Protein AF-W6TM10-F1 (afdb_monomer_lite)

Secondary structure (DSSP, 8-state):
-HHHHHHHTTT------TTSS--BTTBGGGGPPPGGGGGGGGT-SEE--EEEE--SEEPPTTS-GGG-EE---PPEEEE---EEHHHHHHHHHHHHHHTT----HHHHHHHHHHHHHHHHHHHHHHHHHHHHHH-

Foldseek 3Di:
DVVVLVCQVVPDDDDDDQLVADDDPPCCSSLFGFLCVVVVLVRDFKDKDKAKDKDQWAQDPVNDSVPTDGDDADIFIDMDPIDGSVVVLVVLVVVCVVVVHDDDSSNSSNSVRVVVSVVNVVRNVVSVVVRVVVD

Structure (mmCIF, N/CA/C/O backbone):
data_AF-W6TM10-F1
#
_entry.id   AF-W6TM10-F1
#
loop_
_atom_site.group_PDB
_atom_site.id
_atom_site.type_symbol
_atom_site.label_atom_id
_atom_site.label_alt_id
_atom_site.label_comp_id
_atom_site.label_asym_id
_atom_site.label_entity_id
_atom_site.label_seq_id
_atom_site.pdbx_PDB_ins_code
_atom_site.Cartn_x
_atom_site.Cartn_y
_atom_site.Cartn_z
_atom_site.occupancy
_atom_site.B_iso_or_equiv
_atom_site.auth_seq_id
_atom_site.auth_comp_id
_atom_site.auth_asym_id
_atom_site.auth_atom_id
_atom_site.pdbx_PDB_model_num
ATOM 1 N N . MET A 1 1 ? -12.915 13.653 -2.134 1.00 70.06 1 MET A N 1
ATOM 2 C CA . MET A 1 1 ? -13.697 12.578 -1.478 1.00 70.06 1 MET A CA 1
ATOM 3 C C . MET A 1 1 ? -15.083 12.359 -2.083 1.00 70.06 1 MET A C 1
ATOM 5 O O . MET A 1 1 ? -15.394 11.201 -2.300 1.00 70.06 1 MET A O 1
ATOM 9 N N . ARG A 1 2 ? -15.899 13.386 -2.397 1.00 82.38 2 ARG A N 1
ATOM 10 C CA . ARG A 1 2 ? -17.283 13.189 -2.902 1.00 82.38 2 ARG A CA 1
ATOM 11 C C . ARG A 1 2 ? -17.388 12.198 -4.069 1.00 82.38 2 ARG A C 1
ATOM 13 O O . ARG A 1 2 ? -18.046 11.185 -3.927 1.00 82.38 2 ARG A O 1
ATOM 20 N N . TYR A 1 3 ? -16.625 12.412 -5.142 1.00 86.19 3 TYR A N 1
ATOM 21 C CA . TYR A 1 3 ? -16.648 11.513 -6.304 1.00 86.19 3 TYR A CA 1
ATOM 22 C C . TYR A 1 3 ? -16.250 10.062 -5.971 1.00 86.19 3 TYR A C 1
ATOM 24 O O . TYR A 1 3 ? -16.845 9.119 -6.478 1.00 86.19 3 TYR A O 1
ATOM 32 N N . VAL A 1 4 ? -15.270 9.873 -5.079 1.00 88.12 4 VAL A N 1
ATOM 33 C CA . VAL A 1 4 ? -14.852 8.542 -4.605 1.00 88.12 4 VAL A CA 1
ATOM 34 C C . VAL A 1 4 ? -15.983 7.877 -3.812 1.00 88.12 4 VAL A C 1
ATOM 36 O O . VAL A 1 4 ? -16.272 6.703 -4.023 1.00 88.12 4 VAL A O 1
ATOM 39 N N . ALA A 1 5 ? -16.653 8.63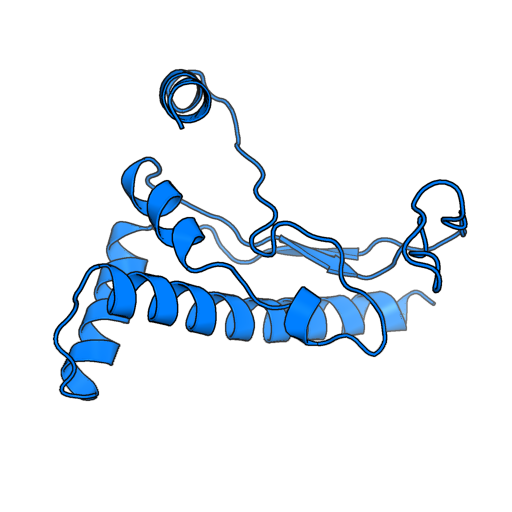4 -2.940 1.00 84.69 5 ALA A N 1
ATOM 40 C CA . ALA A 1 5 ? -17.796 8.152 -2.171 1.00 84.69 5 ALA A CA 1
ATOM 41 C C . ALA A 1 5 ? -18.997 7.811 -3.068 1.00 84.69 5 ALA A C 1
ATOM 43 O O . ALA A 1 5 ? -19.650 6.802 -2.827 1.00 84.69 5 ALA A O 1
ATOM 44 N N . ASP A 1 6 ? -19.242 8.588 -4.124 1.00 86.19 6 ASP A N 1
ATOM 45 C CA . ASP A 1 6 ? -20.304 8.317 -5.100 1.00 86.19 6 ASP A CA 1
ATOM 46 C C . ASP A 1 6 ? -20.022 7.013 -5.869 1.00 86.19 6 ASP A C 1
ATOM 48 O O . ASP A 1 6 ? -20.918 6.204 -6.116 1.00 86.19 6 ASP A O 1
A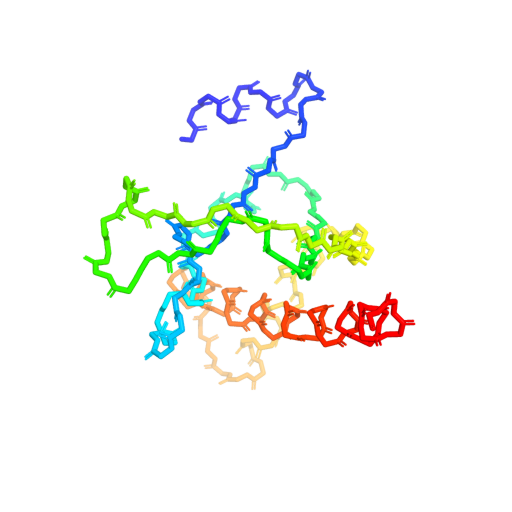TOM 52 N N . LYS A 1 7 ? -18.753 6.772 -6.224 1.00 87.25 7 LYS A N 1
ATOM 53 C CA . LYS A 1 7 ? -18.345 5.606 -7.019 1.00 87.25 7 LYS A CA 1
ATOM 54 C C . LYS A 1 7 ? -18.229 4.307 -6.233 1.00 87.25 7 LYS A C 1
ATOM 56 O O . LYS A 1 7 ? -18.355 3.247 -6.847 1.00 87.25 7 LYS A O 1
ATOM 61 N N . LYS A 1 8 ? -18.065 4.361 -4.908 1.00 81.88 8 LYS A N 1
ATOM 62 C CA . LYS A 1 8 ? -17.881 3.159 -4.076 1.00 81.88 8 LYS A CA 1
ATOM 63 C C . LYS A 1 8 ? -19.026 2.143 -4.218 1.00 81.88 8 LYS A C 1
ATOM 65 O O . LYS A 1 8 ? -18.783 0.946 -4.234 1.00 81.88 8 LYS A O 1
ATOM 70 N N . ASN A 1 9 ? -20.260 2.622 -4.397 1.00 82.38 9 ASN A N 1
ATOM 71 C CA . ASN A 1 9 ? -21.454 1.777 -4.527 1.00 82.38 9 ASN A CA 1
ATOM 72 C C . ASN A 1 9 ? -21.769 1.394 -5.985 1.00 82.38 9 ASN A C 1
ATOM 74 O O . ASN A 1 9 ? -22.785 0.764 -6.252 1.00 82.38 9 ASN A O 1
ATOM 78 N N . SER A 1 10 ? -20.929 1.802 -6.940 1.00 87.06 10 SER A N 1
ATOM 79 C CA . SER A 1 10 ? -21.136 1.578 -8.378 1.00 87.06 10 SER A CA 1
ATOM 80 C C . SER A 1 10 ? -20.243 0.461 -8.941 1.00 87.06 10 SER A C 1
ATOM 82 O O . SER A 1 10 ? -20.034 0.405 -10.149 1.00 87.06 10 SER A O 1
ATOM 84 N N . GLY A 1 11 ? -19.666 -0.388 -8.080 1.00 83.25 11 GLY A N 1
ATOM 85 C CA . GLY A 1 11 ? -18.801 -1.508 -8.480 1.00 83.25 11 GLY A CA 1
ATOM 86 C C . GLY A 1 11 ? -17.373 -1.122 -8.886 1.00 83.25 11 GLY A C 1
ATOM 87 O O . GLY A 1 11 ? -16.655 -1.946 -9.444 1.00 83.25 11 GLY A O 1
ATOM 88 N N . TYR A 1 12 ? -16.945 0.117 -8.628 1.00 88.38 12 TYR A N 1
ATOM 89 C CA . TYR A 1 12 ? -15.590 0.565 -8.953 1.00 88.38 12 TYR A CA 1
ATOM 90 C C . TYR A 1 12 ? -14.585 0.155 -7.877 1.00 88.38 12 TYR A C 1
ATOM 92 O O . TYR A 1 12 ? -14.813 0.364 -6.686 1.00 88.38 12 TYR A O 1
ATOM 100 N N . ILE A 1 13 ? -13.421 -0.315 -8.324 1.00 88.81 13 ILE A N 1
ATOM 101 C CA . ILE A 1 13 ? -12.222 -0.451 -7.495 1.00 88.81 13 ILE A CA 1
ATOM 102 C C . ILE A 1 13 ? -11.481 0.887 -7.511 1.00 88.81 13 ILE A C 1
ATOM 104 O O . ILE A 1 13 ? -11.273 1.477 -8.573 1.00 88.81 13 ILE A O 1
ATOM 108 N N . ILE A 1 14 ? -11.079 1.370 -6.336 1.00 91.75 14 ILE A N 1
ATOM 109 C CA . ILE A 1 14 ? -10.340 2.625 -6.196 1.00 91.75 14 ILE A CA 1
ATOM 110 C C . ILE A 1 14 ? -8.884 2.320 -5.858 1.00 91.75 14 ILE A C 1
ATOM 112 O O . ILE A 1 14 ? -8.581 1.804 -4.786 1.00 91.75 14 ILE A O 1
ATOM 116 N N . LEU A 1 15 ? -7.987 2.669 -6.782 1.00 93.00 15 LEU A N 1
ATOM 117 C CA . LEU A 1 15 ? -6.542 2.599 -6.583 1.00 93.00 15 LEU A CA 1
ATOM 118 C C . LEU A 1 15 ? -6.042 3.882 -5.914 1.00 93.00 15 LEU A C 1
ATOM 120 O O . LEU A 1 15 ? -6.388 4.987 -6.333 1.00 93.00 15 LEU A O 1
ATOM 124 N N . ILE A 1 16 ? -5.208 3.731 -4.886 1.00 93.38 16 ILE A N 1
ATOM 125 C CA . ILE A 1 16 ? -4.646 4.844 -4.120 1.00 93.38 16 ILE A CA 1
ATOM 126 C C . ILE A 1 16 ? -3.135 4.655 -4.013 1.00 93.38 16 ILE A C 1
ATOM 128 O O . ILE A 1 16 ? -2.672 3.583 -3.635 1.00 93.38 16 ILE A O 1
ATOM 132 N N . PHE A 1 17 ? -2.380 5.721 -4.282 1.00 94.50 17 PHE A N 1
ATOM 133 C CA . PHE A 1 17 ? -0.952 5.800 -3.975 1.00 94.50 17 PHE A CA 1
ATOM 134 C C . PHE A 1 17 ? -0.774 6.518 -2.629 1.00 94.50 17 PHE A C 1
ATOM 136 O O . PHE A 1 17 ? -0.957 7.737 -2.565 1.00 94.50 17 PHE A O 1
ATOM 143 N N . PRO A 1 18 ? -0.459 5.796 -1.540 1.00 94.69 18 PRO A N 1
ATOM 144 C CA . PRO A 1 18 ? -0.565 6.320 -0.175 1.00 94.69 18 PRO A CA 1
ATOM 145 C C . PRO A 1 18 ? 0.497 7.375 0.175 1.00 94.69 18 PRO A C 1
ATOM 147 O O . PRO A 1 18 ? 0.344 8.091 1.159 1.00 94.69 18 PRO A O 1
ATOM 150 N N . THR A 1 19 ? 1.546 7.509 -0.633 1.00 94.00 19 THR A N 1
ATOM 151 C CA . THR A 1 19 ? 2.611 8.514 -0.486 1.00 94.00 19 THR A CA 1
ATOM 152 C C . THR A 1 19 ? 2.310 9.825 -1.222 1.00 94.00 19 THR A C 1
ATOM 154 O O . THR A 1 19 ? 3.048 10.795 -1.074 1.00 94.00 19 THR A O 1
ATOM 157 N N . ALA A 1 20 ? 1.267 9.859 -2.067 1.00 90.44 20 ALA A N 1
ATOM 158 C CA . ALA A 1 20 ? 0.916 10.976 -2.958 1.00 90.44 20 ALA A CA 1
ATOM 159 C C . ALA A 1 20 ? 2.050 11.471 -3.888 1.00 90.44 20 ALA A C 1
ATOM 161 O O . ALA A 1 20 ? 1.932 12.515 -4.530 1.00 90.44 20 ALA A O 1
ATOM 162 N N . THR A 1 21 ? 3.151 10.725 -3.992 1.00 90.06 21 THR A N 1
ATOM 163 C CA . THR A 1 21 ? 4.297 11.041 -4.845 1.00 90.06 21 THR A CA 1
ATOM 164 C C . THR A 1 21 ? 5.065 9.772 -5.203 1.00 90.06 21 THR A C 1
ATOM 166 O O . THR A 1 21 ? 4.955 8.747 -4.530 1.00 90.06 21 THR A O 1
ATOM 169 N N . ARG A 1 22 ? 5.861 9.832 -6.271 1.00 89.00 22 ARG A N 1
ATOM 170 C CA . ARG A 1 22 ? 6.757 8.735 -6.655 1.00 89.00 22 ARG A CA 1
ATOM 171 C C . ARG A 1 22 ? 7.979 8.719 -5.744 1.00 89.00 22 ARG A C 1
ATOM 173 O O . ARG A 1 22 ? 8.488 9.780 -5.371 1.00 89.00 22 ARG A O 1
ATOM 180 N N . TYR A 1 23 ? 8.470 7.520 -5.437 1.00 88.50 23 TYR A N 1
ATOM 181 C CA . TYR A 1 23 ? 9.734 7.369 -4.727 1.00 88.50 23 TYR A CA 1
ATOM 182 C C . TYR A 1 23 ? 10.879 8.001 -5.525 1.00 88.50 23 TYR A C 1
ATOM 184 O O . TYR A 1 23 ? 10.980 7.813 -6.737 1.00 88.50 23 TYR A O 1
ATOM 192 N N . ARG A 1 24 ? 11.763 8.717 -4.829 1.00 87.38 24 ARG A N 1
ATOM 193 C CA . ARG A 1 24 ? 12.987 9.291 -5.387 1.00 87.38 24 ARG A CA 1
ATOM 194 C C . ARG A 1 24 ? 14.204 8.758 -4.640 1.00 87.38 24 ARG A C 1
ATOM 196 O O . ARG A 1 24 ? 14.269 8.787 -3.408 1.00 87.38 24 ARG A O 1
ATOM 203 N N . LYS A 1 25 ? 15.194 8.274 -5.391 1.00 83.75 25 LYS A N 1
ATOM 204 C CA . LYS A 1 25 ? 16.442 7.744 -4.830 1.00 83.75 25 LYS A CA 1
ATOM 205 C C . LYS A 1 25 ? 17.153 8.832 -4.017 1.00 83.75 25 LYS A C 1
ATOM 207 O O . LYS A 1 25 ? 17.289 9.960 -4.473 1.00 83.75 25 LYS A O 1
ATOM 212 N N . GLY A 1 26 ? 17.576 8.498 -2.797 1.00 84.94 26 GLY A N 1
ATOM 213 C CA . GLY A 1 26 ? 18.203 9.452 -1.869 1.00 84.94 26 GLY A CA 1
ATOM 214 C C . GLY A 1 26 ? 17.236 10.380 -1.118 1.00 84.94 26 GLY A C 1
ATOM 215 O O . GLY A 1 26 ? 17.690 11.135 -0.267 1.00 84.94 26 GLY A O 1
ATOM 216 N N . LYS A 1 27 ? 15.924 10.289 -1.377 1.00 88.44 27 LYS A N 1
ATOM 217 C CA . LYS A 1 27 ? 14.869 11.104 -0.755 1.00 88.44 27 LYS A CA 1
ATOM 218 C C . LYS A 1 27 ? 13.866 10.221 0.011 1.00 88.44 27 LYS A C 1
ATOM 220 O O . LYS A 1 27 ? 12.776 9.937 -0.499 1.00 88.44 27 LYS A O 1
ATOM 225 N N . PRO A 1 28 ? 14.231 9.678 1.192 1.00 87.62 28 PRO A N 1
ATOM 226 C CA . PRO A 1 28 ? 13.404 8.717 1.931 1.00 87.62 28 PRO A CA 1
ATOM 227 C C . PRO A 1 28 ? 12.029 9.267 2.334 1.00 87.62 28 PRO A C 1
ATOM 229 O O . PRO A 1 28 ? 11.078 8.501 2.448 1.00 87.62 28 PRO A O 1
ATOM 232 N N . GLU A 1 29 ? 11.888 10.583 2.485 1.00 90.19 29 GLU A N 1
ATOM 233 C CA . GLU A 1 29 ? 10.620 11.258 2.755 1.00 90.19 29 GLU A CA 1
ATOM 234 C C . GLU A 1 29 ? 9.554 10.988 1.686 1.00 90.19 29 GLU A C 1
ATOM 236 O O . GLU A 1 29 ? 8.372 10.949 2.006 1.00 90.19 29 GLU A O 1
ATOM 241 N N . THR A 1 30 ? 9.956 10.709 0.441 1.00 89.81 30 THR A N 1
ATOM 242 C CA . THR A 1 30 ? 9.028 10.366 -0.655 1.00 89.81 30 THR A CA 1
ATOM 243 C C . THR A 1 30 ? 8.407 8.974 -0.523 1.00 89.81 30 THR A C 1
ATOM 245 O O . THR A 1 30 ? 7.467 8.658 -1.251 1.00 89.81 30 THR A O 1
ATOM 248 N N . LYS A 1 31 ? 8.913 8.137 0.397 1.00 90.25 31 LYS A N 1
ATOM 249 C CA . LYS A 1 31 ? 8.303 6.847 0.753 1.00 90.25 31 LYS A CA 1
ATOM 250 C C . LYS A 1 31 ? 7.261 6.961 1.859 1.00 90.25 31 LYS A C 1
ATOM 252 O O . LYS A 1 31 ? 6.554 5.985 2.093 1.00 90.25 31 LYS A O 1
ATOM 257 N N . LYS A 1 32 ? 7.183 8.103 2.549 1.00 94.19 32 LYS A N 1
ATOM 258 C CA . LYS A 1 32 ? 6.299 8.236 3.704 1.00 94.19 32 LYS A CA 1
ATOM 259 C C . LYS A 1 32 ? 4.841 8.243 3.277 1.00 94.19 32 LYS A C 1
ATOM 261 O O . LYS A 1 32 ? 4.452 8.984 2.372 1.00 94.19 32 LYS A O 1
ATOM 266 N N . ILE A 1 33 ? 4.039 7.426 3.942 1.00 96.31 33 ILE A N 1
ATOM 267 C CA . ILE A 1 33 ? 2.595 7.384 3.764 1.00 96.31 33 ILE A CA 1
ATOM 268 C C . ILE A 1 33 ? 1.982 8.559 4.515 1.00 96.31 33 ILE A C 1
ATOM 270 O O . ILE A 1 33 ? 2.282 8.814 5.680 1.00 96.31 33 ILE A O 1
ATOM 274 N N . ILE A 1 34 ? 1.087 9.279 3.844 1.00 95.88 34 ILE A N 1
ATOM 275 C CA . ILE A 1 34 ? 0.391 10.403 4.465 1.00 95.88 34 ILE A CA 1
ATOM 276 C C . ILE A 1 34 ? -0.717 9.889 5.395 1.00 95.88 34 ILE A C 1
ATOM 278 O O . ILE A 1 34 ? -1.469 8.969 5.058 1.00 95.88 34 ILE A O 1
ATOM 282 N N . SER A 1 35 ? -0.853 10.506 6.569 1.00 95.69 35 SER A N 1
ATOM 283 C CA . SER A 1 35 ? -1.824 10.115 7.609 1.00 95.69 35 SER A CA 1
ATOM 284 C C . SER A 1 35 ? -3.289 10.160 7.135 1.00 95.69 35 SER A C 1
ATOM 286 O O . SER A 1 35 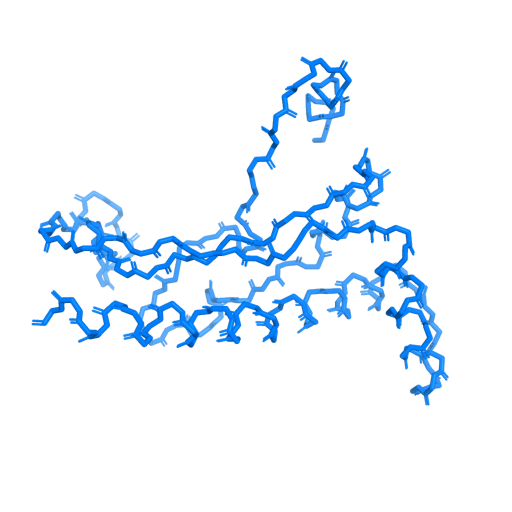? -4.174 9.459 7.645 1.00 95.69 35 SER A O 1
ATOM 288 N N . GLU A 1 36 ? -3.550 10.959 6.101 1.00 94.00 36 GLU A N 1
ATOM 289 C CA . GLU A 1 36 ? -4.831 11.168 5.445 1.00 94.00 36 GLU A CA 1
ATOM 290 C C . GLU A 1 36 ? -5.350 9.910 4.747 1.00 94.00 36 GLU A C 1
ATOM 292 O O . GLU A 1 36 ? -6.549 9.847 4.451 1.00 94.0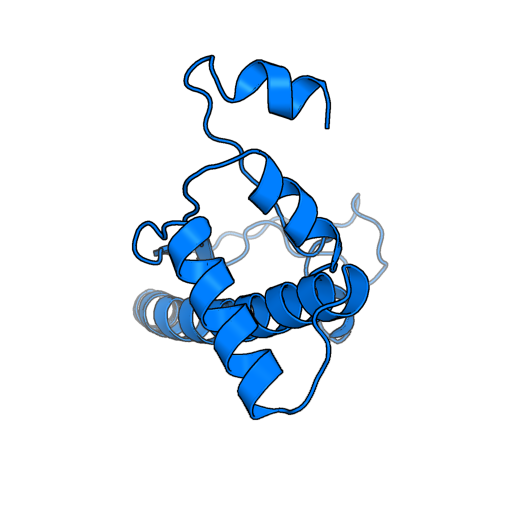0 36 GLU A O 1
ATOM 297 N N . ILE A 1 37 ? -4.506 8.887 4.546 1.00 93.88 37 ILE A N 1
ATOM 298 C CA . ILE A 1 37 ? -4.926 7.572 4.047 1.00 93.88 37 ILE A CA 1
ATOM 299 C C . ILE A 1 37 ? -6.056 6.976 4.903 1.00 93.88 37 ILE A C 1
ATOM 301 O O . ILE A 1 37 ? -6.993 6.367 4.385 1.00 93.88 37 ILE A O 1
ATOM 305 N N . SER A 1 38 ? -6.053 7.264 6.208 1.00 94.19 38 SER A N 1
ATOM 306 C CA . SER A 1 38 ? -7.094 6.854 7.158 1.00 94.19 38 SER A CA 1
ATOM 307 C C . SER A 1 38 ? -8.499 7.375 6.814 1.00 94.19 38 SER A C 1
ATOM 309 O O . SER A 1 38 ? -9.500 6.817 7.270 1.00 94.19 38 SER A O 1
ATOM 311 N N . ASN A 1 39 ? -8.623 8.418 5.985 1.00 92.88 39 ASN A N 1
ATOM 312 C CA . ASN A 1 39 ? -9.925 8.912 5.538 1.00 92.88 39 ASN A CA 1
ATOM 313 C C . ASN A 1 39 ? -10.618 7.936 4.576 1.00 92.88 39 ASN A C 1
ATOM 315 O O . ASN A 1 39 ? -11.844 7.837 4.609 1.00 92.88 39 ASN A O 1
ATOM 319 N N . TYR A 1 40 ? -9.864 7.183 3.772 1.00 92.25 40 TYR A N 1
ATOM 320 C CA . TYR A 1 40 ? -10.428 6.154 2.889 1.00 92.25 40 TYR A CA 1
ATOM 321 C C . TYR A 1 40 ? -10.991 4.977 3.685 1.00 92.25 40 TYR A C 1
ATOM 323 O O . TYR A 1 40 ? -12.024 4.412 3.336 1.00 92.25 40 TYR A O 1
ATOM 331 N N . PHE A 1 41 ? -10.406 4.709 4.849 1.00 92.62 41 PHE A N 1
ATOM 332 C CA . PHE A 1 41 ? -10.857 3.663 5.756 1.00 92.62 41 PHE A CA 1
ATOM 333 C C . PHE A 1 41 ? -12.214 4.001 6.401 1.00 92.62 41 PHE A C 1
ATOM 335 O O . PHE A 1 41 ? -12.773 3.200 7.137 1.00 92.62 41 PHE A O 1
ATOM 342 N N . LYS A 1 42 ? -12.750 5.212 6.213 1.00 89.88 42 LYS A N 1
ATOM 343 C CA . LYS A 1 42 ? -14.100 5.586 6.673 1.00 89.88 42 LYS A CA 1
ATOM 344 C C . LYS A 1 42 ? -15.179 5.315 5.631 1.00 89.88 42 LYS A C 1
ATOM 346 O O . LYS A 1 42 ? -16.356 5.382 5.963 1.00 89.88 42 LYS A O 1
ATOM 351 N N . ILE A 1 43 ? -14.786 5.110 4.376 1.00 90.88 43 ILE A N 1
ATOM 352 C CA . ILE A 1 43 ? -15.721 5.006 3.256 1.00 90.88 43 ILE A CA 1
ATOM 353 C C . ILE A 1 43 ? -15.736 3.614 2.627 1.00 90.88 43 ILE A C 1
ATOM 355 O O . ILE A 1 43 ? -16.776 3.261 2.079 1.00 90.88 43 ILE A O 1
ATOM 359 N N . PHE A 1 44 ? -14.652 2.843 2.733 1.00 92.69 44 PHE A N 1
ATOM 360 C CA . PHE A 1 44 ? -14.560 1.464 2.246 1.00 92.69 44 PHE A CA 1
ATOM 361 C C . PHE A 1 44 ? -14.606 0.454 3.391 1.00 92.69 44 PHE A C 1
ATOM 363 O O . PHE A 1 44 ? -14.214 0.776 4.514 1.00 92.69 44 PHE A O 1
ATOM 370 N N . ASP A 1 45 ? -15.035 -0.763 3.058 1.00 93.62 45 ASP A N 1
ATOM 371 C CA . ASP A 1 45 ? -15.121 -1.900 3.981 1.00 93.62 45 ASP A CA 1
ATOM 372 C C . ASP A 1 45 ? -13.878 -2.801 3.898 1.00 93.62 45 ASP A C 1
ATOM 374 O O . ASP A 1 45 ? -13.426 -3.335 4.907 1.00 93.62 45 ASP A O 1
ATOM 378 N N . TYR A 1 46 ? -13.263 -2.890 2.714 1.00 95.75 46 TYR A N 1
ATOM 379 C CA . TYR A 1 46 ? -12.102 -3.739 2.449 1.00 95.75 46 TYR A CA 1
ATOM 380 C C . TYR A 1 46 ? -10.976 -2.975 1.755 1.00 95.75 46 TYR A C 1
ATOM 382 O O . TYR A 1 46 ? -11.220 -2.023 1.008 1.00 95.75 46 TYR A O 1
ATOM 390 N N . PHE A 1 47 ? -9.740 -3.429 1.951 1.00 96.75 47 PHE A N 1
ATOM 391 C CA . PHE A 1 47 ? -8.591 -2.989 1.164 1.00 96.75 47 PHE A CA 1
ATOM 392 C C . PHE A 1 47 ? -7.636 -4.144 0.865 1.00 96.75 47 PHE A C 1
ATOM 394 O O . PHE A 1 47 ? -7.587 -5.141 1.577 1.00 96.75 47 PHE A O 1
ATOM 401 N N . ILE A 1 48 ? -6.858 -3.987 -0.200 1.00 97.50 48 ILE A N 1
ATOM 402 C CA . ILE A 1 48 ? -5.750 -4.870 -0.559 1.00 97.50 48 ILE A CA 1
ATOM 403 C C . ILE A 1 48 ? -4.522 -4.001 -0.803 1.00 97.50 48 ILE A C 1
ATOM 405 O O . ILE A 1 48 ? -4.631 -2.908 -1.366 1.00 97.50 48 ILE A O 1
ATOM 409 N N . MET A 1 49 ? -3.356 -4.458 -0.359 1.00 97.69 49 MET A N 1
ATOM 410 C CA . MET A 1 49 ? -2.096 -3.782 -0.643 1.00 97.69 49 MET A CA 1
ATOM 411 C C . MET A 1 49 ? -1.461 -4.422 -1.871 1.00 97.69 49 MET A C 1
ATOM 413 O O . MET A 1 49 ? -1.402 -5.647 -1.966 1.00 97.69 49 MET A O 1
ATOM 417 N N . VAL A 1 50 ? -0.981 -3.592 -2.795 1.00 97.56 50 VAL A N 1
ATOM 418 C CA . VAL A 1 50 ? -0.321 -4.036 -4.027 1.00 97.56 50 VAL A CA 1
ATOM 419 C C . VAL A 1 50 ? 1.102 -3.499 -4.034 1.00 97.56 50 VAL A C 1
ATOM 421 O O . VAL A 1 50 ? 1.313 -2.288 -4.074 1.00 97.56 50 VAL A O 1
ATOM 424 N N . GLY A 1 51 ? 2.071 -4.404 -3.969 1.00 96.38 51 GLY A N 1
ATOM 425 C CA . GLY A 1 51 ? 3.485 -4.115 -4.136 1.00 96.38 51 GLY A CA 1
ATOM 426 C C . GLY A 1 51 ? 3.841 -4.131 -5.616 1.00 96.38 51 GLY A C 1
ATOM 427 O O . GLY A 1 51 ? 3.302 -4.923 -6.389 1.00 96.38 51 GLY A O 1
ATOM 428 N N . ILE A 1 52 ? 4.741 -3.233 -6.006 1.00 95.62 52 ILE A N 1
ATOM 429 C CA . ILE A 1 52 ? 5.268 -3.132 -7.367 1.00 95.62 52 ILE A CA 1
ATOM 430 C C . ILE A 1 52 ? 6.790 -3.135 -7.258 1.00 95.62 52 ILE A C 1
ATOM 432 O O . ILE A 1 52 ? 7.350 -2.338 -6.500 1.00 95.62 52 ILE A O 1
ATOM 436 N N . ASN A 1 53 ? 7.443 -4.040 -7.982 1.00 95.44 53 ASN A N 1
ATOM 437 C CA . ASN A 1 53 ? 8.896 -4.100 -8.122 1.00 95.44 53 ASN A CA 1
ATOM 438 C C . ASN A 1 53 ? 9.258 -4.037 -9.607 1.00 95.44 53 ASN A C 1
ATOM 440 O O . ASN A 1 53 ? 8.523 -4.573 -10.435 1.00 95.44 53 ASN A O 1
ATOM 444 N N . GLY A 1 54 ? 10.365 -3.364 -9.913 1.00 93.75 54 GLY A N 1
ATOM 445 C CA . GLY A 1 54 ? 10.692 -2.897 -11.260 1.00 93.75 54 GLY A CA 1
ATOM 446 C C . GLY A 1 54 ? 10.176 -1.478 -11.521 1.00 93.75 54 GLY A C 1
ATOM 447 O O . GLY A 1 54 ? 9.325 -0.953 -10.794 1.00 93.75 54 GLY A O 1
ATOM 448 N N . ASN A 1 55 ? 10.734 -0.824 -12.534 1.00 92.38 55 ASN A N 1
ATOM 449 C CA . ASN A 1 55 ? 10.374 0.524 -12.933 1.00 92.38 55 ASN A CA 1
ATOM 450 C C . ASN A 1 55 ? 10.682 0.798 -14.414 1.00 92.38 55 ASN A C 1
ATOM 452 O O . ASN A 1 55 ? 11.836 0.939 -14.809 1.00 92.38 55 ASN A O 1
ATOM 456 N N . ILE A 1 56 ? 9.627 0.997 -15.204 1.00 93.50 56 ILE A N 1
ATOM 457 C CA . ILE A 1 56 ? 9.734 1.342 -16.631 1.00 93.50 56 ILE A CA 1
ATOM 458 C C . ILE A 1 56 ? 9.884 2.849 -16.894 1.00 93.50 56 ILE A C 1
ATOM 460 O O . ILE A 1 56 ? 10.139 3.256 -18.027 1.00 93.50 56 ILE A O 1
ATOM 464 N N . LEU A 1 57 ? 9.692 3.687 -15.868 1.00 92.25 57 LEU A N 1
ATOM 465 C CA . LEU A 1 57 ? 9.804 5.142 -15.960 1.00 92.25 57 LEU A CA 1
ATOM 466 C C . LEU A 1 57 ? 10.657 5.667 -14.800 1.00 92.25 57 LEU A C 1
ATOM 468 O O . LEU A 1 57 ? 10.167 5.964 -13.704 1.00 92.25 57 LEU A O 1
ATOM 472 N N . GLU A 1 58 ? 11.964 5.747 -15.029 1.00 89.44 58 GLU A N 1
ATOM 473 C CA . GLU A 1 58 ? 12.921 6.222 -14.037 1.00 89.44 58 GLU A CA 1
ATOM 474 C C . GLU A 1 58 ? 12.733 7.719 -13.782 1.00 89.44 58 GLU A C 1
ATOM 476 O O . GLU A 1 58 ? 12.768 8.531 -14.707 1.00 89.44 58 GLU A O 1
ATOM 481 N N . VAL A 1 59 ? 12.509 8.070 -12.509 1.00 89.19 59 VAL A N 1
ATOM 482 C CA . VAL A 1 59 ? 12.307 9.460 -12.091 1.00 89.19 59 VAL A CA 1
ATOM 483 C C . VAL A 1 59 ? 13.611 10.223 -12.264 1.00 89.19 59 VAL A C 1
ATOM 485 O O . VAL A 1 59 ? 14.643 9.822 -11.717 1.00 89.19 59 VAL A O 1
ATOM 488 N N . SER A 1 60 ? 13.549 11.336 -12.986 1.00 87.19 60 SER A N 1
ATOM 489 C CA . SER A 1 60 ? 14.693 12.213 -13.201 1.00 87.19 60 SER A CA 1
ATOM 490 C C . SER A 1 60 ? 15.281 12.734 -11.879 1.00 87.19 60 SER A C 1
ATOM 492 O O . SER A 1 60 ? 14.592 12.950 -10.877 1.00 87.19 60 SER A O 1
ATOM 494 N N . SER A 1 61 ? 16.594 12.964 -11.860 1.00 83.50 61 SER A N 1
ATOM 495 C CA . SER A 1 61 ? 17.292 13.480 -10.674 1.00 83.50 61 SER A CA 1
ATOM 496 C C . SER A 1 61 ? 17.055 14.974 -10.419 1.00 83.50 61 SER A C 1
ATOM 498 O O . SER A 1 61 ? 17.329 15.448 -9.318 1.00 83.50 61 SER A O 1
ATOM 500 N N . ASN A 1 62 ? 16.543 15.712 -11.409 1.00 84.44 62 ASN A N 1
ATOM 501 C CA . ASN A 1 62 ? 16.299 17.156 -11.353 1.00 84.44 62 ASN A CA 1
ATOM 502 C C . ASN A 1 62 ? 14.849 17.525 -10.975 1.00 84.44 62 ASN A C 1
ATOM 504 O O . ASN A 1 62 ? 14.480 18.690 -11.081 1.00 84.44 62 ASN A O 1
ATOM 508 N N . ASP A 1 63 ? 14.043 16.548 -10.539 1.00 76.12 63 ASP A N 1
ATOM 509 C CA . ASP A 1 63 ? 12.618 16.685 -10.196 1.00 76.12 63 ASP A CA 1
ATOM 510 C C . ASP A 1 63 ? 11.702 17.150 -11.356 1.00 76.12 63 ASP A C 1
ATOM 512 O O . ASP A 1 63 ? 10.502 17.350 -11.143 1.00 76.12 63 ASP A O 1
ATOM 516 N N . ASP A 1 64 ? 12.223 17.263 -12.582 1.00 85.50 64 ASP A N 1
ATOM 517 C CA . ASP A 1 64 ? 11.457 17.586 -13.785 1.00 85.50 64 ASP A CA 1
ATOM 518 C C . ASP A 1 64 ? 10.928 16.303 -14.436 1.00 85.50 64 ASP A C 1
ATOM 520 O O . ASP A 1 64 ? 11.683 15.499 -14.985 1.00 85.50 64 ASP A O 1
ATOM 524 N N . MET A 1 65 ? 9.608 16.122 -14.399 1.00 85.62 65 MET A N 1
ATOM 525 C CA . MET A 1 65 ? 8.945 14.923 -14.922 1.00 85.62 65 MET A CA 1
ATOM 526 C C . MET A 1 65 ? 9.048 14.792 -16.447 1.00 85.62 65 MET A C 1
ATOM 528 O O . MET A 1 65 ? 8.889 13.697 -16.975 1.00 85.62 65 MET A O 1
ATOM 532 N N . SER A 1 66 ? 9.322 15.884 -17.168 1.00 89.19 66 SER A N 1
ATOM 533 C CA . SER A 1 66 ? 9.559 15.826 -18.617 1.00 89.19 66 SER A CA 1
ATOM 534 C C . SER A 1 66 ? 10.891 15.156 -18.971 1.00 89.19 66 SER A C 1
ATOM 536 O O . SER A 1 66 ? 11.077 14.711 -20.101 1.00 89.19 66 SER A O 1
ATOM 538 N N . CYS A 1 67 ? 11.797 15.062 -17.994 1.00 90.94 67 CYS A N 1
ATOM 539 C CA . CYS A 1 67 ? 13.105 14.430 -18.113 1.00 90.94 67 CYS A CA 1
ATOM 540 C C . CYS A 1 67 ? 13.119 12.982 -17.596 1.00 90.94 67 CYS A C 1
ATOM 542 O O . CYS A 1 67 ? 14.198 12.404 -17.466 1.00 90.94 67 CYS A O 1
ATOM 544 N N . ASP A 1 68 ? 11.962 12.405 -17.252 1.00 91.69 68 ASP A N 1
ATOM 545 C CA . ASP A 1 68 ? 11.881 11.003 -16.843 1.00 91.69 68 ASP A CA 1
ATOM 546 C C . ASP A 1 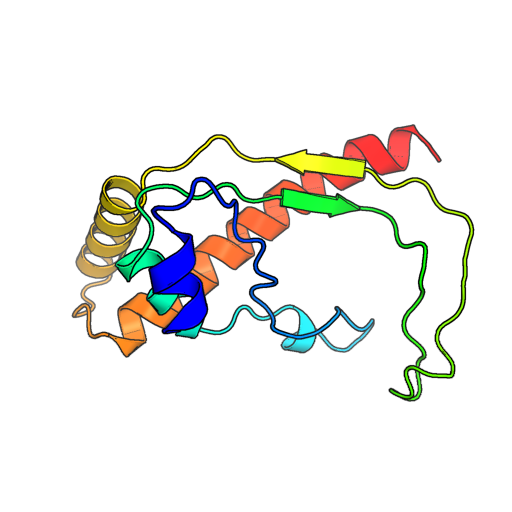68 ? 12.312 10.080 -17.994 1.00 91.69 68 ASP A C 1
ATOM 548 O O . ASP A 1 68 ? 12.016 10.327 -19.166 1.00 91.69 68 ASP A O 1
ATOM 552 N N . ILE A 1 69 ? 13.023 9.005 -17.659 1.00 91.62 69 ILE A N 1
ATOM 553 C CA . ILE A 1 69 ? 13.669 8.136 -18.647 1.00 91.62 69 ILE A CA 1
ATOM 554 C C . ILE A 1 69 ? 12.883 6.834 -18.762 1.00 91.62 69 ILE A C 1
ATOM 556 O O . ILE A 1 69 ? 12.678 6.125 -17.776 1.00 91.62 69 ILE A O 1
ATOM 560 N N . PHE A 1 70 ? 12.461 6.502 -19.982 1.00 93.19 70 PHE A N 1
ATOM 561 C CA . PHE A 1 70 ? 11.869 5.201 -20.267 1.00 93.19 70 PHE A CA 1
ATOM 562 C C . PHE A 1 70 ? 12.947 4.115 -20.280 1.00 93.19 70 PHE A C 1
ATOM 564 O O . PHE A 1 70 ? 13.989 4.275 -20.921 1.00 93.19 70 PHE A O 1
ATOM 571 N N . ARG A 1 71 ? 12.677 2.998 -19.606 1.00 92.12 71 ARG A N 1
ATOM 572 C CA . ARG A 1 71 ? 13.577 1.847 -19.536 1.00 92.12 71 ARG A CA 1
ATOM 573 C C . ARG A 1 71 ? 12.784 0.553 -19.698 1.00 92.12 71 ARG A C 1
ATOM 575 O O . ARG A 1 71 ? 11.686 0.423 -19.167 1.00 92.12 71 ARG A O 1
ATOM 582 N N . GLU A 1 72 ? 13.354 -0.409 -20.416 1.00 94.56 72 GLU A N 1
ATOM 583 C CA . GLU A 1 72 ? 12.842 -1.779 -20.416 1.00 94.56 72 GLU A CA 1
ATOM 584 C C . GLU A 1 72 ? 13.119 -2.434 -19.058 1.00 94.56 72 GLU A C 1
ATOM 586 O O . GLU A 1 72 ? 14.255 -2.418 -18.573 1.00 94.56 72 GLU A O 1
ATOM 591 N N . ASP A 1 73 ? 12.072 -2.970 -18.434 1.00 95.50 73 ASP A N 1
ATOM 592 C CA . ASP A 1 73 ? 12.161 -3.616 -17.128 1.00 95.50 73 ASP A CA 1
ATOM 593 C C . ASP A 1 73 ? 11.053 -4.664 -16.941 1.00 95.50 73 ASP A C 1
ATOM 595 O O . ASP A 1 73 ? 10.007 -4.613 -17.596 1.00 95.50 73 ASP A O 1
ATOM 599 N N . VAL A 1 74 ? 11.267 -5.599 -16.016 1.00 95.19 74 VAL A N 1
ATOM 600 C CA . VAL A 1 74 ? 10.271 -6.584 -15.586 1.00 95.19 74 VAL A CA 1
ATOM 601 C C . VAL A 1 74 ? 9.474 -6.005 -14.423 1.00 95.19 74 VAL A C 1
ATOM 603 O O . VAL A 1 74 ? 10.031 -5.621 -13.401 1.00 95.19 74 VAL A O 1
ATOM 606 N N . LEU A 1 75 ? 8.147 -5.972 -14.540 1.00 96.19 75 LEU A N 1
ATOM 607 C CA . LEU A 1 75 ? 7.284 -5.545 -13.440 1.00 96.19 75 LEU A CA 1
ATOM 608 C C . LEU A 1 75 ? 6.727 -6.754 -12.692 1.00 96.19 75 LEU A C 1
ATOM 610 O O . LEU A 1 75 ? 5.965 -7.545 -13.247 1.00 96.19 75 LEU A O 1
ATOM 614 N N . VAL A 1 76 ? 7.068 -6.863 -11.410 1.00 97.44 76 VAL A N 1
ATOM 615 C CA . VAL A 1 76 ? 6.500 -7.862 -10.500 1.00 97.44 76 VAL A CA 1
ATOM 616 C C . VAL A 1 76 ? 5.474 -7.196 -9.597 1.00 97.44 76 VAL A C 1
ATOM 618 O O . VAL A 1 76 ? 5.808 -6.339 -8.775 1.00 97.44 76 VAL A O 1
ATOM 621 N N . TYR A 1 77 ? 4.227 -7.645 -9.731 1.00 97.25 77 TYR A N 1
ATOM 622 C CA . TYR A 1 77 ? 3.123 -7.280 -8.855 1.00 97.25 77 TYR A CA 1
ATOM 623 C C . TYR A 1 77 ? 2.864 -8.402 -7.859 1.00 97.25 77 TYR A C 1
ATOM 625 O O . TYR A 1 77 ? 2.685 -9.557 -8.243 1.00 97.25 77 TYR A O 1
ATOM 633 N N . ASN A 1 78 ? 2.798 -8.057 -6.581 1.00 97.31 78 ASN A N 1
ATOM 634 C CA . ASN A 1 78 ? 2.391 -8.971 -5.524 1.00 97.31 78 ASN A CA 1
ATOM 635 C C . ASN A 1 78 ? 1.396 -8.288 -4.589 1.00 97.31 78 ASN A C 1
ATOM 637 O O . ASN A 1 78 ? 1.347 -7.061 -4.502 1.00 97.31 78 ASN A O 1
ATOM 641 N N . THR A 1 79 ? 0.576 -9.077 -3.901 1.00 97.94 79 THR A N 1
ATOM 642 C CA . THR A 1 79 ? -0.501 -8.535 -3.073 1.00 97.94 79 THR A CA 1
ATOM 643 C C . THR A 1 79 ? -0.542 -9.174 -1.700 1.00 97.94 79 THR A C 1
ATOM 645 O O . THR A 1 79 ? -0.088 -10.301 -1.505 1.00 97.94 79 THR A O 1
ATOM 648 N N . THR A 1 80 ? -1.126 -8.457 -0.747 1.00 97.56 80 THR A N 1
ATOM 649 C CA . THR A 1 80 ? -1.615 -9.074 0.489 1.00 97.56 80 THR A CA 1
ATOM 650 C C . THR A 1 80 ? -2.902 -9.853 0.218 1.00 97.56 80 THR A C 1
ATOM 652 O O . THR A 1 80 ? -3.473 -9.791 -0.874 1.00 97.56 80 THR A O 1
ATOM 655 N N . GLU A 1 81 ? -3.399 -10.540 1.242 1.00 96.81 81 GLU A N 1
ATOM 656 C CA . GLU A 1 81 ? -4.813 -10.901 1.315 1.00 96.81 81 GLU A CA 1
ATOM 657 C C . GLU A 1 81 ? -5.714 -9.651 1.342 1.00 96.81 81 GLU A C 1
ATOM 659 O O . GLU A 1 81 ? -5.248 -8.522 1.555 1.00 96.81 81 GLU A O 1
ATOM 664 N N . VAL A 1 82 ? -7.012 -9.857 1.107 1.00 97.56 82 VAL A N 1
ATOM 665 C CA . VAL A 1 82 ? -8.024 -8.812 1.286 1.00 97.56 82 VAL A CA 1
ATOM 666 C C . VAL A 1 82 ? -8.246 -8.617 2.781 1.00 97.56 82 VAL A C 1
ATOM 668 O O . VAL A 1 82 ? -8.559 -9.566 3.493 1.00 97.56 82 VAL A O 1
ATOM 671 N N . LEU A 1 83 ? -8.087 -7.383 3.247 1.00 97.88 83 LEU A N 1
ATOM 672 C CA . LEU A 1 83 ? -8.182 -7.016 4.653 1.00 97.88 83 LEU A CA 1
ATOM 673 C C . LEU A 1 83 ? -9.501 -6.296 4.922 1.00 97.88 83 LEU A C 1
ATOM 675 O O . LEU A 1 83 ? -9.839 -5.330 4.231 1.00 97.88 83 LEU A O 1
ATOM 679 N N . ASP A 1 84 ? -10.210 -6.738 5.957 1.00 98.12 84 ASP A N 1
ATOM 680 C CA . ASP A 1 84 ? -11.362 -6.030 6.510 1.00 98.12 84 ASP A CA 1
ATOM 681 C C . ASP A 1 84 ? -10.895 -4.799 7.303 1.00 98.12 84 ASP A C 1
ATOM 683 O O . ASP A 1 84 ? -10.006 -4.862 8.159 1.00 98.12 84 ASP A O 1
ATOM 687 N N . ILE A 1 85 ? -11.477 -3.641 6.996 1.00 97.00 85 ILE A N 1
ATOM 688 C CA . ILE A 1 85 ? -11.071 -2.361 7.577 1.00 97.00 85 ILE A CA 1
ATOM 689 C C . ILE A 1 85 ? -11.490 -2.240 9.046 1.00 97.00 85 ILE A C 1
ATOM 691 O O . ILE A 1 85 ? -10.788 -1.581 9.821 1.00 97.00 85 ILE A O 1
ATOM 695 N N . VAL A 1 86 ? -12.615 -2.833 9.444 1.00 97.31 86 VAL A N 1
ATOM 696 C CA . VAL A 1 86 ? -13.098 -2.810 10.830 1.00 97.31 86 VAL A CA 1
ATOM 697 C C . VAL A 1 86 ? -12.185 -3.664 11.704 1.00 97.31 86 VAL A C 1
ATOM 699 O O . VAL A 1 86 ? -11.714 -3.190 12.744 1.00 97.31 86 VAL A O 1
ATOM 702 N N . GLU A 1 87 ? -11.862 -4.875 11.254 1.00 98.06 87 GLU A N 1
ATOM 703 C CA . GLU A 1 87 ? -10.922 -5.765 11.943 1.00 98.06 87 GLU A CA 1
ATOM 704 C C . GLU A 1 87 ? -9.531 -5.131 12.028 1.00 98.06 87 GLU A C 1
ATOM 706 O O . GLU A 1 87 ? -8.957 -5.007 13.114 1.00 98.06 87 GLU A O 1
ATOM 711 N N . TYR A 1 88 ? -9.022 -4.619 10.905 1.00 97.88 88 TYR A N 1
ATOM 712 C CA . TYR A 1 88 ? -7.730 -3.941 10.861 1.00 97.88 88 TYR A CA 1
ATOM 713 C C . TYR A 1 88 ? -7.662 -2.750 11.826 1.00 97.88 88 TYR A C 1
ATOM 715 O O . TYR A 1 88 ? -6.702 -2.616 12.587 1.00 97.88 88 TYR A O 1
ATOM 723 N N . LYS A 1 89 ? -8.687 -1.887 11.851 1.00 96.44 89 LYS A N 1
ATOM 724 C CA . LYS A 1 89 ? -8.735 -0.758 12.794 1.00 96.44 89 LYS A CA 1
ATOM 725 C C . LYS A 1 89 ? -8.745 -1.217 14.242 1.00 96.44 89 LYS A C 1
ATOM 727 O O . LYS A 1 89 ? -8.081 -0.590 15.064 1.00 96.44 89 LYS A O 1
ATOM 732 N N . THR A 1 90 ? -9.475 -2.284 14.551 1.00 97.00 90 THR A N 1
ATOM 733 C CA . THR A 1 90 ? -9.543 -2.840 15.907 1.00 97.00 90 THR A CA 1
ATOM 734 C C . THR A 1 90 ? -8.154 -3.261 16.378 1.00 97.00 90 THR A C 1
ATOM 736 O O . THR A 1 90 ? -7.723 -2.847 17.453 1.00 97.00 90 THR A O 1
ATOM 739 N N . LEU A 1 91 ? -7.389 -3.946 15.522 1.00 97.00 91 LEU A N 1
ATOM 740 C CA . LEU A 1 91 ? -6.000 -4.317 15.810 1.00 97.00 91 LEU A CA 1
ATOM 741 C C . LEU A 1 91 ? -5.106 -3.096 16.079 1.00 97.00 91 LEU A C 1
ATOM 743 O O . LEU A 1 91 ? -4.283 -3.115 16.995 1.00 97.00 91 LEU A O 1
ATOM 747 N N . ILE A 1 92 ? -5.250 -2.018 15.302 1.00 97.12 92 ILE A N 1
ATOM 748 C CA . ILE A 1 92 ? -4.481 -0.783 15.519 1.00 97.12 92 ILE A CA 1
ATOM 749 C C . ILE A 1 92 ? -4.863 -0.114 16.847 1.00 97.12 92 ILE A C 1
ATOM 751 O O . ILE A 1 92 ? -3.979 0.311 17.591 1.00 97.12 92 ILE A O 1
ATOM 755 N N . LEU A 1 93 ? -6.155 -0.052 17.178 1.00 96.44 93 LEU A N 1
ATOM 756 C CA . LEU A 1 93 ? -6.638 0.511 18.443 1.00 96.44 93 LEU A CA 1
ATOM 757 C C . LEU A 1 93 ? -6.132 -0.284 19.652 1.00 96.44 93 LEU A C 1
ATOM 759 O O . LEU A 1 93 ? -5.713 0.305 20.647 1.00 96.44 93 LEU A O 1
ATOM 763 N N . GLU A 1 94 ? -6.102 -1.613 19.563 1.00 96.56 94 GLU A N 1
ATOM 764 C CA . GLU A 1 94 ? -5.519 -2.462 20.602 1.00 96.56 94 GLU A CA 1
ATOM 765 C C . GLU A 1 94 ? -4.019 -2.210 20.791 1.00 96.56 94 GLU A C 1
ATOM 767 O O . GLU A 1 94 ? -3.546 -2.169 21.930 1.00 96.56 94 GLU A O 1
ATOM 772 N N . LYS A 1 95 ? -3.263 -2.010 19.699 1.00 95.50 95 LYS A N 1
ATOM 773 C CA . LYS A 1 95 ? -1.841 -1.628 19.770 1.00 95.50 95 LYS A CA 1
ATOM 774 C C . LYS A 1 95 ? -1.667 -0.282 20.479 1.00 95.50 95 LYS A C 1
ATOM 776 O O . LYS A 1 95 ? -0.853 -0.191 21.390 1.00 95.50 95 LYS A O 1
ATOM 781 N N . LEU A 1 96 ? -2.463 0.727 20.119 1.00 95.69 96 LEU A N 1
ATOM 782 C CA . LEU A 1 96 ? -2.419 2.047 20.763 1.00 95.69 96 LEU A CA 1
ATOM 783 C C . LEU A 1 96 ? -2.739 1.969 22.260 1.00 95.69 96 LEU A C 1
ATOM 785 O O . LEU A 1 96 ? -2.022 2.545 23.075 1.00 95.69 96 LEU A O 1
ATOM 789 N N . LYS A 1 97 ? -3.753 1.181 22.637 1.00 94.62 97 LYS A N 1
ATOM 790 C CA . LYS A 1 97 ? -4.111 0.958 24.043 1.00 94.62 97 LYS A CA 1
ATOM 791 C C . LYS A 1 97 ? -2.970 0.312 24.833 1.00 94.62 97 LYS A C 1
ATOM 793 O O . LYS A 1 97 ? -2.712 0.714 25.963 1.00 94.62 97 LYS A O 1
ATOM 798 N N . LYS A 1 98 ? -2.270 -0.669 24.249 1.00 94.56 98 LYS A N 1
ATOM 799 C CA . LYS A 1 98 ? -1.082 -1.297 24.863 1.00 94.56 98 LYS A CA 1
ATOM 800 C C . LYS A 1 98 ? 0.079 -0.313 25.033 1.00 94.56 98 LYS A C 1
ATOM 802 O O . LYS A 1 98 ? 0.860 -0.462 25.964 1.00 94.56 98 LYS A O 1
ATOM 807 N N . GLU A 1 99 ? 0.170 0.685 24.161 1.00 94.06 99 GLU A N 1
ATOM 808 C CA . GLU A 1 99 ? 1.155 1.771 24.226 1.00 94.06 99 GLU A CA 1
ATOM 809 C C . GLU A 1 99 ? 0.731 2.911 25.175 1.00 94.06 99 GLU A C 1
ATOM 811 O O . GLU A 1 99 ? 1.492 3.855 25.368 1.00 94.06 99 GLU A O 1
ATOM 816 N N . GLY A 1 100 ? -0.458 2.833 25.788 1.00 93.50 100 GLY A N 1
ATOM 817 C CA . GLY A 1 100 ? -0.982 3.870 26.683 1.00 93.50 100 GLY A CA 1
ATOM 818 C C . GLY A 1 100 ?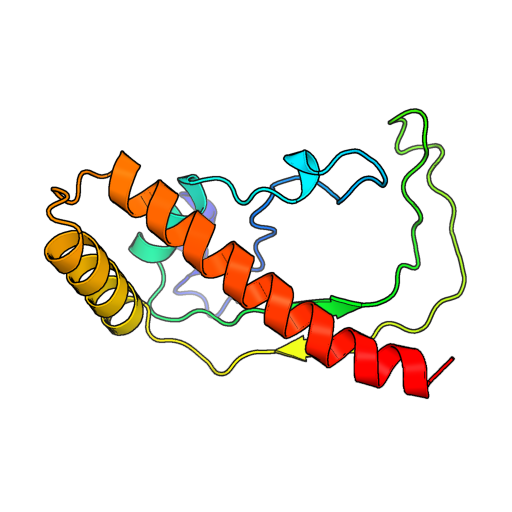 -1.359 5.170 25.967 1.00 93.50 100 GLY A C 1
ATOM 819 O O . GLY A 1 100 ? -1.395 6.225 26.597 1.00 93.50 100 GLY A O 1
ATOM 820 N N . LEU A 1 101 ? -1.606 5.110 24.654 1.00 92.50 101 LEU A N 1
ATOM 821 C CA . LEU A 1 101 ? -1.937 6.268 23.828 1.00 92.50 101 LEU A CA 1
ATOM 822 C C . LEU A 1 101 ? -3.446 6.375 23.604 1.00 92.50 101 LEU A C 1
ATOM 824 O O . LEU A 1 101 ? -4.095 5.420 23.173 1.00 92.50 101 LEU A O 1
ATOM 828 N N . GLU A 1 102 ? -3.985 7.575 23.815 1.00 92.06 102 GLU A N 1
ATOM 829 C CA . GLU A 1 102 ? -5.371 7.890 23.476 1.00 92.06 102 GLU A CA 1
ATOM 830 C C . GLU A 1 102 ? -5.542 8.019 21.950 1.00 92.06 102 GLU A C 1
ATOM 832 O O . GLU A 1 102 ? -4.784 8.749 21.301 1.00 92.06 102 GLU A O 1
ATOM 837 N N . PRO A 1 103 ? -6.531 7.343 21.337 1.00 92.06 103 PRO A N 1
ATOM 838 C CA . PRO A 1 103 ? -6.665 7.257 19.886 1.00 92.06 103 PRO A CA 1
ATOM 839 C C . PRO A 1 103 ? -7.350 8.501 19.302 1.00 92.06 103 PRO A C 1
ATOM 841 O O . PRO A 1 103 ? -8.466 8.441 18.780 1.00 92.06 103 PRO A O 1
ATOM 844 N N . THR A 1 104 ? -6.677 9.652 19.353 1.00 95.31 104 THR A N 1
ATOM 845 C CA . THR A 1 104 ? -7.121 10.834 18.603 1.00 95.31 104 THR A CA 1
ATOM 846 C C . THR A 1 104 ? -7.088 10.551 17.098 1.00 95.31 104 THR A C 1
ATOM 848 O O . THR A 1 104 ? -6.398 9.645 16.624 1.00 95.31 104 THR A O 1
ATOM 851 N N . LYS A 1 105 ? -7.820 11.344 16.304 1.00 92.31 105 LYS A N 1
ATOM 852 C CA . LYS A 1 105 ? -7.837 11.202 14.836 1.00 92.31 105 LYS A CA 1
ATOM 853 C C . LYS A 1 105 ? -6.424 11.251 14.234 1.00 92.31 105 LYS A C 1
ATOM 855 O O . LYS A 1 105 ? -6.140 10.500 13.306 1.00 92.31 105 LYS A O 1
ATOM 860 N N . GLU A 1 106 ? -5.574 12.132 14.751 1.00 94.50 106 GLU A N 1
ATOM 861 C CA . GLU A 1 106 ? -4.193 12.331 14.294 1.00 94.50 106 GLU A CA 1
ATOM 862 C C . GLU A 1 106 ? -3.311 11.133 14.652 1.00 94.50 106 GLU A C 1
ATOM 864 O O . GLU A 1 106 ? -2.648 10.582 13.775 1.00 94.50 106 GLU A O 1
ATOM 869 N N . ILE A 1 107 ? -3.379 10.666 15.904 1.00 96.06 107 ILE A N 1
ATOM 870 C CA . ILE A 1 107 ? -2.616 9.502 16.375 1.00 96.06 107 ILE A CA 1
ATOM 871 C C . ILE A 1 107 ? -3.031 8.245 15.609 1.00 96.06 107 ILE A C 1
ATOM 873 O O . ILE A 1 107 ? -2.178 7.499 15.133 1.00 96.06 107 ILE A O 1
ATOM 877 N N . LEU A 1 108 ? -4.337 8.028 15.427 1.00 95.62 108 LEU A N 1
ATOM 878 C CA . LEU A 1 108 ? -4.846 6.894 14.661 1.00 95.62 108 LEU A CA 1
ATOM 879 C C . LEU A 1 108 ? -4.389 6.951 13.197 1.00 95.62 108 LEU A C 1
ATOM 881 O O . LEU A 1 108 ? -3.961 5.937 12.651 1.00 95.62 108 LEU A O 1
ATOM 885 N N . GLY A 1 109 ? -4.465 8.127 12.566 1.00 96.44 109 GLY A N 1
ATOM 886 C CA . GLY A 1 109 ? -4.013 8.327 11.189 1.00 96.44 109 GLY A CA 1
ATOM 887 C C . GLY A 1 109 ? -2.523 8.038 11.017 1.00 96.44 109 GLY A C 1
ATOM 888 O O . GLY A 1 109 ? -2.153 7.286 10.117 1.00 96.44 109 GLY A O 1
ATOM 889 N N . SER A 1 110 ? -1.690 8.572 11.914 1.00 96.44 110 SER A N 1
ATOM 890 C CA . SER A 1 110 ? -0.247 8.306 11.933 1.00 96.44 110 SER A CA 1
ATOM 891 C C . SER A 1 110 ? 0.046 6.824 12.145 1.00 96.44 110 SER A C 1
ATOM 893 O O . SER A 1 110 ? 0.816 6.238 11.397 1.00 96.44 110 SER A O 1
ATOM 895 N N . LYS A 1 111 ? -0.622 6.175 13.106 1.00 97.06 111 LYS A N 1
ATOM 896 C CA . LYS A 1 111 ? -0.383 4.759 13.404 1.00 97.06 111 LYS A CA 1
ATOM 897 C C . LYS A 1 111 ? -0.770 3.841 12.247 1.00 97.06 111 LYS A C 1
ATOM 899 O O . LYS A 1 111 ? -0.085 2.852 11.999 1.00 97.06 111 LYS A O 1
ATOM 904 N N . ILE A 1 112 ? -1.859 4.163 11.545 1.00 97.31 112 ILE A N 1
ATOM 905 C CA . ILE A 1 112 ? -2.250 3.457 10.321 1.00 97.31 112 ILE A CA 1
ATOM 906 C C . ILE A 1 112 ? -1.180 3.640 9.244 1.00 97.31 112 ILE A C 1
ATOM 908 O O . ILE A 1 112 ? -0.799 2.649 8.630 1.00 97.31 112 ILE A O 1
ATOM 912 N N . ALA A 1 113 ? -0.692 4.865 9.021 1.00 97.25 113 ALA A N 1
ATOM 913 C CA . ALA A 1 113 ? 0.365 5.126 8.046 1.00 97.25 113 ALA A CA 1
ATOM 914 C C . ALA A 1 113 ? 1.634 4.314 8.359 1.00 97.25 113 ALA A C 1
ATOM 916 O O . ALA A 1 113 ? 2.094 3.565 7.501 1.00 97.25 113 ALA A O 1
ATOM 917 N N . ASP A 1 114 ? 2.113 4.357 9.605 1.00 96.50 114 ASP A N 1
ATOM 918 C CA . ASP A 1 114 ? 3.306 3.626 10.047 1.00 96.50 114 ASP A CA 1
ATOM 919 C C . ASP A 1 114 ? 3.161 2.097 9.903 1.00 96.50 114 ASP A C 1
ATOM 921 O O . ASP A 1 114 ? 4.115 1.395 9.562 1.00 96.50 114 ASP A O 1
ATOM 925 N N . ASP A 1 115 ? 1.979 1.541 10.203 1.00 97.38 115 ASP A N 1
ATOM 926 C CA . ASP A 1 115 ? 1.720 0.099 10.058 1.00 97.38 115 ASP A CA 1
ATOM 927 C C . ASP A 1 115 ? 1.682 -0.310 8.578 1.00 97.38 115 ASP A C 1
ATOM 929 O O . ASP A 1 115 ? 2.272 -1.327 8.206 1.00 97.38 115 ASP A O 1
ATOM 933 N N . LEU A 1 116 ? 1.061 0.510 7.721 1.00 97.25 116 LEU A N 1
ATOM 934 C CA . LEU A 1 116 ? 1.048 0.292 6.275 1.00 97.25 116 LEU A CA 1
ATOM 935 C C . LEU A 1 116 ? 2.454 0.381 5.672 1.00 97.25 116 LEU A C 1
ATOM 937 O O . LEU A 1 116 ? 2.782 -0.448 4.828 1.00 97.25 116 LEU A O 1
ATOM 941 N N . GLU A 1 117 ? 3.297 1.320 6.110 1.00 96.31 117 GLU A N 1
ATOM 942 C CA . GLU A 1 117 ? 4.691 1.420 5.653 1.00 96.31 117 GLU A CA 1
ATOM 943 C C . GLU A 1 117 ? 5.451 0.115 5.908 1.00 96.31 117 GLU A C 1
ATOM 945 O O . GLU A 1 117 ? 6.007 -0.470 4.978 1.00 96.31 117 GLU A O 1
ATOM 950 N N . LYS A 1 118 ? 5.383 -0.416 7.134 1.00 96.38 118 LYS A N 1
ATOM 951 C CA . LYS A 1 118 ? 6.033 -1.688 7.500 1.00 96.38 118 LYS A CA 1
ATOM 952 C C . LYS A 1 118 ? 5.516 -2.865 6.676 1.00 96.38 118 LYS A C 1
ATOM 954 O O . LYS A 1 118 ? 6.281 -3.746 6.287 1.00 96.38 118 LYS A O 1
ATOM 959 N N . ARG A 1 119 ? 4.212 -2.895 6.393 1.00 96.88 119 ARG A N 1
ATOM 960 C CA . ARG A 1 119 ? 3.614 -3.923 5.530 1.00 96.88 119 ARG A CA 1
ATOM 961 C C . ARG A 1 119 ? 4.093 -3.796 4.086 1.00 96.88 119 ARG A C 1
ATOM 963 O O . ARG A 1 119 ? 4.410 -4.815 3.479 1.00 96.88 119 ARG A O 1
ATOM 970 N N . PHE A 1 120 ? 4.198 -2.578 3.552 1.00 96.69 120 PHE A N 1
ATOM 971 C CA . PHE A 1 120 ? 4.773 -2.343 2.226 1.00 96.69 120 PHE A CA 1
ATOM 972 C C . PHE A 1 120 ? 6.243 -2.751 2.161 1.00 96.69 120 PHE A C 1
ATOM 974 O O . PHE A 1 120 ? 6.646 -3.334 1.163 1.00 96.69 120 PHE A O 1
ATOM 981 N N . GLU A 1 121 ? 7.043 -2.513 3.202 1.00 95.44 121 GLU A N 1
ATOM 982 C CA . GLU A 1 121 ? 8.439 -2.971 3.240 1.00 95.44 121 GLU A CA 1
ATOM 983 C C . GLU A 1 121 ? 8.548 -4.493 3.095 1.00 95.44 121 GLU A C 1
ATOM 985 O O . GLU A 1 121 ? 9.359 -4.981 2.306 1.00 95.44 121 GLU A O 1
ATOM 990 N N . ILE A 1 122 ? 7.707 -5.245 3.811 1.00 97.12 122 ILE A N 1
ATOM 991 C CA . ILE A 1 122 ? 7.644 -6.709 3.692 1.00 97.12 122 ILE A CA 1
ATOM 992 C C . ILE A 1 122 ? 7.196 -7.102 2.281 1.00 97.12 122 ILE A C 1
ATOM 994 O O . ILE A 1 122 ? 7.859 -7.906 1.628 1.00 97.12 122 ILE A O 1
ATOM 998 N N . LEU A 1 123 ? 6.121 -6.487 1.783 1.00 96.88 123 LEU A N 1
ATOM 999 C CA . LEU A 1 123 ? 5.561 -6.783 0.467 1.00 96.88 123 LEU A CA 1
ATOM 1000 C C . LEU A 1 123 ? 6.576 -6.513 -0.656 1.00 96.88 123 LEU A C 1
ATOM 1002 O O . LEU A 1 123 ? 6.771 -7.354 -1.531 1.00 96.88 123 LEU A O 1
ATOM 1006 N N . HIS A 1 124 ? 7.290 -5.389 -0.607 1.00 95.56 124 HIS A N 1
ATOM 1007 C CA . HIS A 1 124 ? 8.363 -5.083 -1.551 1.00 95.56 124 HIS A CA 1
ATOM 1008 C C . HIS A 1 124 ? 9.541 -6.041 -1.405 1.00 95.56 124 HIS A C 1
ATOM 1010 O O . HIS A 1 124 ? 10.081 -6.476 -2.412 1.00 95.56 124 HIS A O 1
ATOM 1016 N N . LYS A 1 125 ? 9.922 -6.434 -0.184 1.00 96.94 125 LYS A N 1
ATOM 1017 C CA . LYS A 1 125 ? 10.986 -7.426 0.019 1.00 96.94 125 LYS A CA 1
ATOM 1018 C C . LYS A 1 125 ? 10.632 -8.775 -0.605 1.00 96.94 125 LYS A C 1
ATOM 1020 O O . LYS A 1 125 ? 11.502 -9.408 -1.196 1.00 96.94 125 LYS A O 1
ATOM 1025 N N . ASP A 1 126 ? 9.387 -9.219 -0.480 1.00 96.69 126 ASP A N 1
ATOM 1026 C CA . ASP A 1 126 ? 8.947 -10.488 -1.057 1.00 96.69 126 ASP A CA 1
ATOM 1027 C C . ASP A 1 126 ? 8.862 -10.427 -2.582 1.00 96.69 126 ASP A C 1
ATOM 1029 O O . ASP A 1 126 ? 9.367 -11.322 -3.257 1.00 96.69 126 ASP A O 1
ATOM 1033 N N . GLY A 1 127 ? 8.324 -9.340 -3.135 1.00 97.31 127 GLY A N 1
ATOM 1034 C CA . GLY A 1 127 ? 8.316 -9.142 -4.582 1.00 97.31 127 GLY A CA 1
ATOM 1035 C C . GLY A 1 127 ? 9.717 -8.924 -5.165 1.00 97.31 127 GLY A C 1
ATOM 1036 O O . GLY A 1 127 ? 9.976 -9.365 -6.278 1.00 97.31 127 GLY A O 1
ATOM 1037 N N . ALA A 1 128 ? 10.652 -8.339 -4.407 1.00 96.88 128 ALA A N 1
ATOM 1038 C CA . ALA A 1 128 ? 12.046 -8.181 -4.817 1.00 96.88 128 ALA A CA 1
ATOM 1039 C C . ALA A 1 128 ? 12.775 -9.522 -4.955 1.00 96.88 128 ALA A C 1
ATOM 1041 O O . ALA A 1 128 ? 13.635 -9.641 -5.818 1.00 96.88 128 ALA A O 1
ATOM 1042 N N . LYS A 1 129 ? 12.436 -10.539 -4.146 1.00 96.81 129 LYS A N 1
ATOM 1043 C CA . LYS A 1 129 ? 12.986 -11.895 -4.330 1.00 96.81 129 LYS A CA 1
ATOM 1044 C C . LYS A 1 129 ? 12.592 -12.442 -5.700 1.00 96.81 129 LYS A C 1
ATOM 1046 O O . LYS A 1 129 ? 13.463 -12.799 -6.474 1.00 96.81 129 LYS A O 1
ATOM 1051 N N . ILE A 1 130 ? 11.295 -12.392 -6.015 1.00 96.00 130 ILE A N 1
ATOM 1052 C CA . ILE A 1 130 ? 10.760 -12.851 -7.304 1.00 96.00 130 ILE A CA 1
ATOM 1053 C C . ILE A 1 130 ? 11.371 -12.052 -8.456 1.00 96.00 130 ILE A C 1
ATOM 1055 O O . ILE A 1 130 ? 11.796 -12.628 -9.444 1.00 96.00 130 ILE A O 1
ATOM 1059 N N . TYR A 1 131 ? 11.425 -10.726 -8.323 1.00 96.81 131 TYR A N 1
ATOM 1060 C CA . TYR A 1 131 ? 12.015 -9.852 -9.330 1.00 96.81 131 TYR A CA 1
ATOM 1061 C C . TYR A 1 131 ? 13.481 -10.214 -9.593 1.00 96.81 131 TYR A C 1
ATOM 1063 O O . TYR A 1 131 ? 13.836 -10.427 -10.743 1.00 96.81 131 TYR A O 1
ATOM 1071 N N . ASN A 1 132 ? 14.301 -10.366 -8.548 1.00 95.31 132 ASN A N 1
ATOM 1072 C CA . ASN A 1 132 ? 15.717 -10.725 -8.682 1.00 95.31 132 ASN A CA 1
ATOM 1073 C C . ASN A 1 132 ? 15.944 -12.126 -9.268 1.00 95.31 132 ASN A C 1
ATOM 1075 O O . ASN A 1 132 ? 17.006 -12.364 -9.824 1.00 95.31 132 ASN A O 1
ATOM 1079 N N . ASP A 1 133 ? 14.982 -13.043 -9.146 1.00 94.25 133 ASP A N 1
ATOM 1080 C CA . ASP A 1 133 ? 15.060 -14.368 -9.772 1.00 94.25 133 ASP A CA 1
ATOM 1081 C C . ASP A 1 133 ? 14.750 -14.323 -11.287 1.00 94.25 133 ASP A C 1
ATOM 1083 O O . ASP A 1 133 ? 14.988 -15.303 -11.995 1.00 94.25 133 ASP A O 1
ATOM 1087 N N . LEU A 1 134 ? 14.198 -13.209 -11.791 1.00 89.88 134 LEU A N 1
ATOM 1088 C CA . LEU A 1 134 ? 13.799 -13.014 -13.192 1.00 89.88 134 LEU A CA 1
ATOM 1089 C C . LEU A 1 134 ? 14.788 -12.170 -14.018 1.00 89.88 134 LEU A C 1
ATOM 1091 O O . LEU A 1 134 ? 14.652 -12.148 -15.243 1.00 89.88 134 LEU A O 1
ATOM 1095 N N . ILE A 1 135 ? 15.737 -11.477 -13.375 1.00 81.56 135 ILE A N 1
ATOM 1096 C CA . ILE A 1 135 ? 16.757 -10.614 -14.010 1.00 81.56 135 ILE A CA 1
ATOM 1097 C C . ILE A 1 135 ? 18.169 -11.178 -13.855 1.00 81.56 135 ILE A C 1
ATOM 1099 O O . ILE A 1 135 ? 18.948 -11.029 -14.822 1.00 81.56 135 ILE A O 1
#

Sequence (135 aa):
MRYVADKKNSGYIILIFPTATRYRKGKPETKKIISEISNYFKIFDYFIMVGINGNILEVSSNDDMSCDIFREDVLVYNTTEVLDIVEYKTLILEKLKKEGLEPTKEILGSKIADDLEKRFEILHKDGAKIYNDLI

Organism: NCBI:txid1432657

Radius of gyration: 16.97 Å; chains: 1; bounding box: 40×32×47 Å

pLDDT: mean 92.85, std 4.92, range [70.06, 98.12]